Protein AF-A0AAW7QS93-F1 (afdb_monomer)

pLDDT: mean 91.36, std 11.67, range [54.78, 98.5]

Mean predicted aligned error: 5.0 Å

Solvent-accessible surface area (backbone atoms only — not comparable to full-atom values): 5218 Å² total; per-residue (Å²): 140,60,69,34,77,48,62,34,41,36,40,65,48,60,36,35,35,44,88,85,47,72,49,65,53,57,94,90,51,49,41,70,54,38,47,48,55,56,50,49,53,42,42,76,74,53,41,40,84,76,47,76,45,80,76,51,94,58,29,31,41,40,34,29,35,32,77,44,58,88,95,61,76,71,84,58,64,79,79,52,73,77,61,94,81,63,133

Sequence (87 aa):
MRWEYKVVFVEAWQRVSVEGKESYPEAGERNTGFARRFLNGLGAEGWEVCGVQPVMPGRSYIMLKRPLAEGAEPDLSVARRPNPNAP

Structure (mmCIF, N/CA/C/O backbone):
data_AF-A0AAW7QS93-F1
#
_entry.id   AF-A0AAW7QS93-F1
#
loop_
_atom_site.group_PDB
_atom_site.id
_atom_site.type_symbol
_atom_site.label_atom_id
_atom_site.label_alt_id
_atom_site.label_comp_id
_atom_site.label_asym_id
_atom_site.label_entity_id
_atom_site.label_seq_id
_atom_site.pdbx_PDB_ins_code
_atom_site.Cartn_x
_atom_site.Cartn_y
_atom_site.Cartn_z
_atom_site.occupancy
_atom_site.B_iso_or_equiv
_atom_site.auth_seq_id
_atom_site.auth_comp_id
_atom_site.auth_asym_id
_atom_site.auth_atom_id
_atom_site.pdbx_PDB_model_num
ATOM 1 N N . MET A 1 1 ? -15.599 0.011 17.991 1.00 79.56 1 MET A N 1
ATOM 2 C CA . MET A 1 1 ? -14.403 -0.509 17.291 1.00 79.56 1 MET A CA 1
ATOM 3 C C . MET A 1 1 ? -13.628 0.684 16.750 1.00 79.56 1 MET A C 1
ATOM 5 O O . MET A 1 1 ? -14.249 1.525 16.108 1.00 79.56 1 MET A O 1
ATOM 9 N N . ARG A 1 2 ? -12.339 0.819 17.087 1.00 93.12 2 A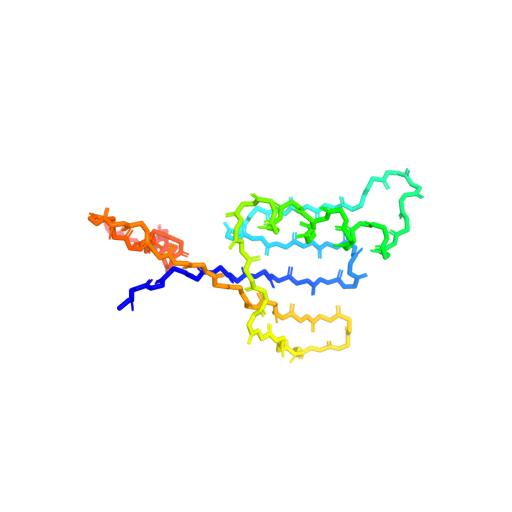RG A N 1
ATOM 10 C CA . ARG A 1 2 ? -11.470 1.909 16.603 1.00 93.12 2 ARG A CA 1
ATOM 11 C C . ARG A 1 2 ? -10.595 1.390 15.459 1.00 93.12 2 ARG A C 1
ATOM 13 O O . ARG A 1 2 ? -10.344 0.190 15.383 1.00 93.12 2 ARG A O 1
ATOM 20 N N . TRP A 1 3 ? -10.158 2.285 14.583 1.00 94.25 3 TRP A N 1
ATOM 21 C CA . TRP A 1 3 ? -9.355 1.959 13.405 1.00 94.25 3 TRP A CA 1
ATOM 22 C C . TRP A 1 3 ? -8.097 2.809 13.392 1.00 94.25 3 TRP A C 1
ATOM 24 O O . TRP A 1 3 ? -8.135 3.972 13.795 1.00 94.25 3 TRP A O 1
ATOM 34 N N . GLU A 1 4 ? -7.022 2.239 12.871 1.00 94.69 4 GLU A N 1
ATOM 35 C CA . GLU A 1 4 ? -5.885 3.008 12.383 1.00 94.69 4 GLU A CA 1
ATOM 36 C C . GLU A 1 4 ? -5.821 2.930 10.861 1.00 94.69 4 GLU A C 1
ATOM 38 O O . GLU A 1 4 ? -6.277 1.957 10.250 1.00 94.69 4 GLU A O 1
ATOM 43 N N . TYR A 1 5 ? -5.292 3.993 10.260 1.00 94.62 5 TYR A N 1
ATOM 44 C CA . TYR A 1 5 ? -5.256 4.184 8.817 1.00 94.62 5 TYR A CA 1
ATOM 45 C C . TYR A 1 5 ? -3.828 4.364 8.334 1.00 94.62 5 TYR A C 1
ATOM 47 O O . TYR A 1 5 ? -2.993 4.954 9.015 1.00 94.62 5 TYR A O 1
ATOM 55 N N . LYS A 1 6 ? -3.590 3.904 7.111 1.00 94.50 6 LYS A N 1
ATOM 56 C CA . LYS A 1 6 ? -2.345 4.092 6.377 1.00 94.50 6 LYS A 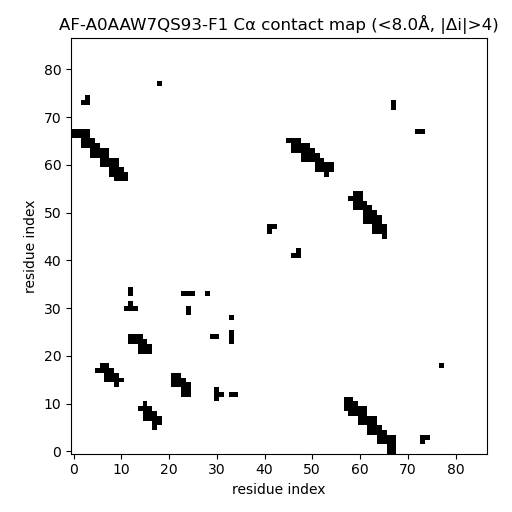CA 1
ATOM 57 C C . LYS A 1 6 ? -2.661 4.608 4.984 1.00 94.50 6 LYS A C 1
ATOM 59 O O . LYS A 1 6 ? -3.600 4.140 4.339 1.00 94.50 6 LYS A O 1
ATOM 64 N N . VAL A 1 7 ? -1.872 5.569 4.514 1.00 95.12 7 VAL A N 1
ATOM 65 C CA . VAL A 1 7 ? -1.996 6.121 3.162 1.00 95.12 7 VAL A CA 1
ATOM 66 C C . VAL A 1 7 ? -0.710 5.845 2.402 1.00 95.12 7 VAL A C 1
ATOM 68 O O . VAL A 1 7 ? 0.376 6.234 2.827 1.00 95.12 7 VAL A O 1
ATOM 71 N N . VAL A 1 8 ? -0.848 5.172 1.265 1.00 97.25 8 VAL A N 1
ATOM 72 C CA . VAL A 1 8 ? 0.248 4.841 0.358 1.00 97.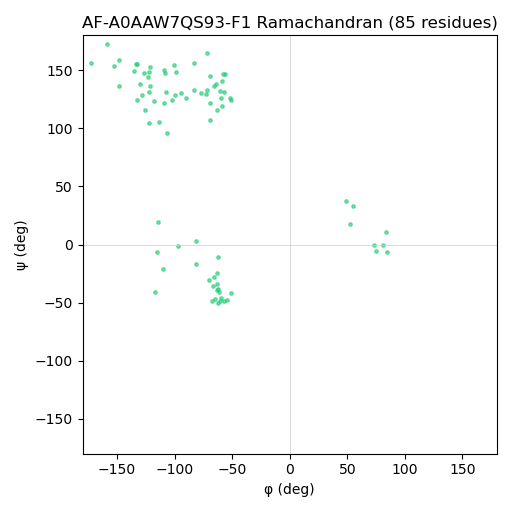25 8 VAL A CA 1
ATOM 73 C C . VAL A 1 8 ? 0.094 5.690 -0.889 1.00 97.25 8 VAL A C 1
ATOM 75 O O . VAL A 1 8 ? -0.916 5.601 -1.583 1.00 97.25 8 VAL A O 1
ATOM 78 N N . PHE A 1 9 ? 1.098 6.491 -1.211 1.00 97.56 9 PHE A N 1
ATOM 79 C CA . PHE A 1 9 ? 1.197 7.091 -2.533 1.00 97.56 9 PHE A CA 1
ATOM 80 C C . PHE A 1 9 ? 1.840 6.089 -3.498 1.00 97.56 9 PHE A C 1
ATOM 82 O O . PHE A 1 9 ? 2.873 5.502 -3.183 1.00 97.56 9 PHE A O 1
ATOM 89 N N . VAL A 1 10 ? 1.252 5.913 -4.678 1.00 98.19 10 VAL A N 1
ATOM 90 C CA . VAL A 1 10 ? 1.739 5.018 -5.732 1.00 98.19 10 VAL A CA 1
ATOM 91 C C . VAL A 1 10 ? 1.971 5.823 -7.001 1.00 98.19 10 VAL A C 1
ATOM 93 O O . VAL A 1 10 ? 1.081 6.545 -7.443 1.00 98.19 10 VAL A O 1
ATOM 96 N N . GLU A 1 11 ? 3.137 5.648 -7.618 1.00 97.75 11 GLU A N 1
ATOM 97 C CA . GLU A 1 11 ? 3.466 6.150 -8.949 1.00 97.75 11 GLU A CA 1
ATOM 98 C C . GLU A 1 11 ? 3.865 4.982 -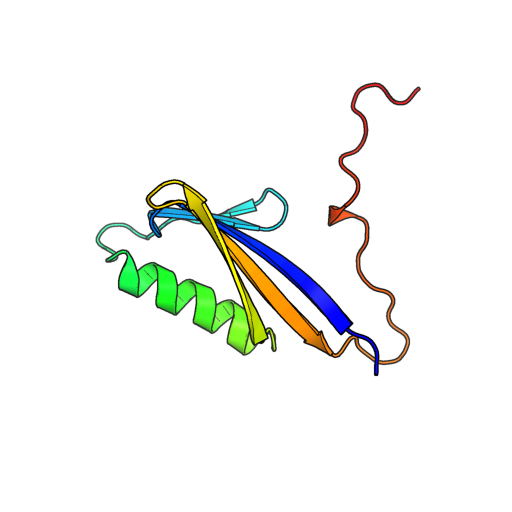9.855 1.00 97.75 11 GLU A C 1
ATOM 100 O O . GLU A 1 11 ? 4.946 4.408 -9.729 1.00 97.75 11 GLU A O 1
ATOM 105 N N . ALA A 1 12 ? 2.942 4.611 -10.742 1.00 96.31 12 ALA A N 1
ATOM 106 C CA . ALA A 1 12 ? 3.033 3.604 -11.797 1.00 96.31 12 ALA A CA 1
ATOM 107 C C . ALA A 1 12 ? 3.514 2.219 -11.333 1.00 96.31 12 ALA A C 1
ATOM 109 O O . ALA A 1 12 ? 3.952 1.409 -12.154 1.00 96.31 12 ALA A O 1
ATOM 110 N N . TRP A 1 13 ? 3.462 1.949 -10.023 1.00 96.88 13 TRP A N 1
ATOM 111 C CA . TRP A 1 13 ? 4.159 0.822 -9.399 1.00 96.88 13 TRP A CA 1
ATOM 112 C C . TRP A 1 13 ? 5.640 0.753 -9.823 1.00 96.88 13 TRP A C 1
ATOM 114 O O . TRP A 1 13 ? 6.197 -0.311 -10.078 1.00 96.88 13 TRP A O 1
ATOM 124 N N . GLN A 1 14 ? 6.259 1.924 -9.952 1.00 97.25 14 GLN A N 1
ATOM 125 C CA . GLN A 1 14 ? 7.703 2.147 -10.071 1.00 97.25 14 GLN A CA 1
ATOM 126 C C . GLN A 1 14 ? 8.257 2.810 -8.817 1.00 97.25 14 GLN A C 1
ATOM 128 O O . GLN A 1 14 ? 9.441 2.699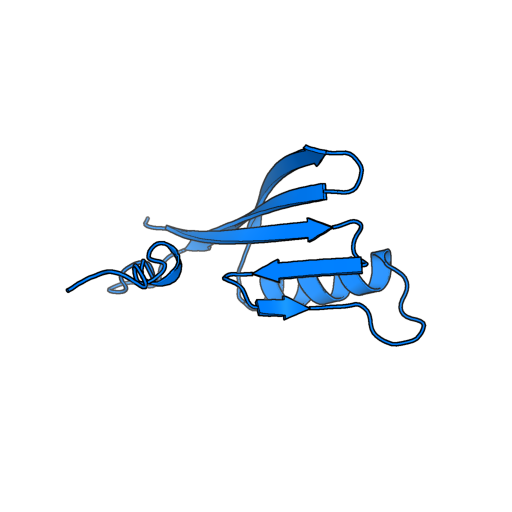 -8.527 1.00 97.25 14 GLN A O 1
ATOM 133 N N . ARG A 1 15 ? 7.380 3.464 -8.057 1.00 97.75 15 ARG A N 1
ATOM 134 C CA . ARG A 1 15 ? 7.668 4.029 -6.752 1.00 97.75 15 ARG A CA 1
ATOM 135 C C . ARG A 1 15 ? 6.412 3.958 -5.905 1.00 97.75 15 ARG A C 1
ATOM 137 O O . ARG A 1 15 ? 5.314 4.267 -6.376 1.00 97.75 15 ARG A O 1
ATOM 144 N N . VAL A 1 16 ? 6.573 3.565 -4.654 1.00 98.06 16 VAL A N 1
ATOM 145 C CA . VAL A 1 16 ? 5.553 3.737 -3.619 1.00 98.06 16 VAL A CA 1
ATOM 146 C C . VAL A 1 16 ? 6.161 4.522 -2.473 1.00 98.06 16 VAL A C 1
ATOM 148 O O . VAL A 1 16 ? 7.345 4.374 -2.186 1.00 98.06 16 VAL A O 1
ATOM 151 N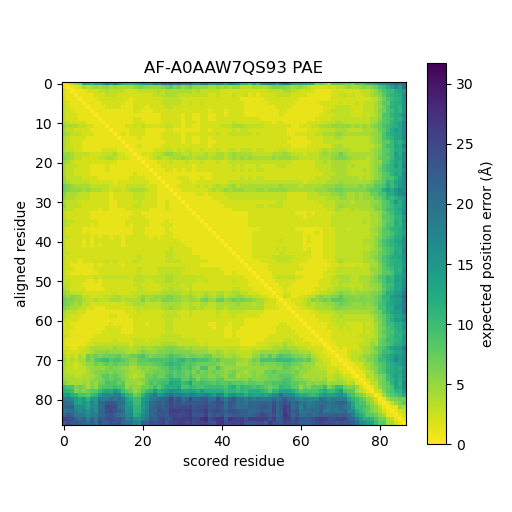 N . SER A 1 17 ? 5.368 5.374 -1.836 1.00 96.56 17 SER A N 1
ATOM 152 C CA . SER A 1 17 ? 5.784 6.135 -0.664 1.00 96.56 17 SER A CA 1
ATOM 153 C C . SER A 1 17 ? 4.770 5.954 0.454 1.00 96.56 17 SER A C 1
ATOM 155 O O . SER A 1 17 ? 3.567 6.136 0.249 1.00 96.56 17 SER A O 1
ATOM 157 N N . VAL A 1 18 ? 5.269 5.597 1.633 1.00 94.81 18 VAL A N 1
ATOM 158 C CA . VAL A 1 18 ? 4.502 5.461 2.871 1.00 94.81 18 VAL A CA 1
ATOM 159 C C . VAL A 1 18 ? 5.186 6.318 3.914 1.00 94.81 18 VAL A C 1
ATOM 161 O O . VAL A 1 18 ? 6.341 6.066 4.247 1.00 94.81 18 VAL A O 1
ATOM 164 N N . GLU A 1 19 ? 4.499 7.351 4.405 1.00 88.25 19 GLU A N 1
ATOM 165 C CA . GLU A 1 19 ? 4.998 8.182 5.515 1.00 88.25 19 GLU A CA 1
ATOM 166 C C . GLU A 1 19 ? 6.406 8.766 5.240 1.00 88.25 19 GLU A C 1
ATOM 168 O O . GLU A 1 19 ? 7.237 8.911 6.131 1.00 88.25 19 GLU A O 1
ATOM 173 N N . GLY A 1 20 ? 6.699 9.074 3.970 1.00 84.69 20 GLY A N 1
ATOM 174 C CA . GLY A 1 20 ? 7.994 9.605 3.527 1.00 84.69 20 GLY A CA 1
ATOM 175 C C . GLY A 1 20 ? 9.072 8.554 3.239 1.00 84.69 20 GLY A C 1
ATOM 176 O O . GLY A 1 20 ? 10.120 8.909 2.707 1.00 84.69 20 GLY A O 1
ATOM 177 N N . LYS A 1 21 ? 8.825 7.270 3.517 1.00 92.00 21 LYS A N 1
ATOM 178 C CA . LYS A 1 21 ? 9.711 6.167 3.123 1.00 92.00 21 LYS A CA 1
ATOM 179 C C . LYS A 1 21 ? 9.307 5.648 1.756 1.00 92.00 21 LYS A C 1
ATOM 181 O O . LYS A 1 21 ? 8.149 5.296 1.536 1.00 92.00 21 LYS A O 1
ATOM 186 N N . GLU A 1 22 ? 10.262 5.602 0.840 1.00 97.00 22 GLU A N 1
ATOM 187 C CA . GLU A 1 22 ? 10.024 5.134 -0.519 1.00 97.00 22 GLU A CA 1
ATOM 188 C C . GLU A 1 22 ? 10.448 3.678 -0.698 1.00 97.00 22 GLU A C 1
ATOM 190 O O . GLU A 1 22 ? 11.377 3.187 -0.057 1.00 97.00 22 GLU A O 1
ATOM 195 N N . SER A 1 23 ? 9.750 2.972 -1.576 1.00 97.75 23 SER A N 1
ATOM 196 C CA . SER A 1 23 ? 10.108 1.627 -2.013 1.00 97.75 23 SER A CA 1
ATOM 197 C C . SER A 1 23 ? 9.968 1.520 -3.525 1.00 97.75 23 SER A C 1
ATOM 199 O O . SER A 1 23 ? 9.133 2.190 -4.140 1.00 97.75 23 SER A O 1
ATOM 201 N N . TYR A 1 24 ? 10.800 0.663 -4.106 1.00 98.31 24 TYR A N 1
ATOM 202 C CA . TYR A 1 24 ? 10.997 0.535 -5.543 1.00 98.31 24 TYR A CA 1
ATOM 203 C C . TYR A 1 24 ? 10.968 -0.947 -5.949 1.00 98.31 24 TYR A C 1
ATOM 205 O O . TYR A 1 24 ? 11.267 -1.808 -5.109 1.00 98.31 24 TYR A O 1
ATOM 213 N N . PRO A 1 25 ? 10.626 -1.258 -7.211 1.00 98.12 25 PRO A N 1
ATOM 214 C CA . PRO A 1 25 ? 10.825 -2.587 -7.766 1.00 98.12 25 PRO A CA 1
ATOM 215 C C . PRO A 1 25 ? 12.296 -3.006 -7.697 1.00 98.12 25 PRO A C 1
ATOM 217 O O . PRO A 1 25 ? 13.199 -2.182 -7.855 1.00 98.12 25 PRO A O 1
ATOM 220 N N . GLU A 1 26 ? 12.537 -4.296 -7.503 1.00 97.00 26 GLU A N 1
ATOM 221 C CA . GLU A 1 26 ? 13.874 -4.878 -7.641 1.00 97.00 26 GLU A CA 1
ATOM 222 C C . GLU A 1 26 ? 14.308 -4.937 -9.118 1.00 97.00 26 GLU A C 1
ATOM 224 O O . GLU A 1 26 ? 13.497 -4.815 -10.041 1.00 97.00 26 GLU A O 1
ATOM 229 N N . ALA A 1 27 ? 15.606 -5.141 -9.366 1.00 96.19 27 ALA A N 1
ATOM 230 C CA . ALA A 1 27 ? 16.130 -5.248 -10.725 1.00 96.19 27 ALA A CA 1
ATOM 231 C C . ALA A 1 27 ? 15.453 -6.404 -11.488 1.00 96.19 27 ALA A C 1
ATOM 233 O O . ALA A 1 27 ? 15.542 -7.564 -11.093 1.00 96.19 27 ALA A O 1
ATOM 234 N N . GLY A 1 28 ? 14.778 -6.081 -12.596 1.00 96.25 28 GLY A N 1
ATOM 235 C CA . GLY A 1 28 ? 14.033 -7.050 -13.410 1.00 96.25 28 GLY A CA 1
ATOM 236 C C . GLY A 1 28 ? 12.636 -7.404 -12.882 1.00 96.25 28 GLY A C 1
ATOM 237 O O . GLY A 1 28 ? 11.924 -8.183 -13.521 1.00 96.25 28 GLY A O 1
ATOM 238 N N . GLU A 1 29 ? 12.202 -6.830 -11.758 1.00 98.00 29 GLU A N 1
ATOM 239 C CA . GLU A 1 29 ? 10.860 -7.047 -11.227 1.00 98.00 29 GLU A CA 1
ATOM 240 C C . GLU A 1 29 ? 9.811 -6.314 -12.076 1.00 98.00 29 GLU A C 1
ATOM 242 O O . GLU A 1 29 ? 9.908 -5.119 -12.356 1.00 98.00 29 GLU A O 1
ATOM 247 N N . ARG A 1 30 ? 8.760 -7.031 -12.485 1.00 97.94 30 ARG A N 1
ATOM 248 C CA . ARG A 1 30 ? 7.617 -6.416 -13.174 1.00 97.94 30 ARG A CA 1
ATOM 249 C C . ARG A 1 30 ? 6.832 -5.538 -12.203 1.00 97.94 30 ARG A C 1
ATOM 251 O O . ARG A 1 30 ? 6.596 -5.947 -11.070 1.00 97.94 30 ARG A O 1
ATOM 258 N N . ASN A 1 31 ? 6.279 -4.429 -12.687 1.00 97.44 31 ASN A N 1
ATOM 259 C CA . ASN A 1 31 ? 5.448 -3.505 -11.900 1.00 97.44 31 ASN A CA 1
ATOM 260 C C . ASN A 1 31 ? 4.318 -4.219 -11.143 1.00 97.44 31 ASN A C 1
ATOM 262 O O . ASN A 1 31 ? 4.060 -3.934 -9.979 1.00 97.44 31 ASN A O 1
ATOM 266 N N . THR A 1 32 ? 3.659 -5.188 -11.784 1.00 97.62 32 THR A N 1
ATOM 267 C CA . THR A 1 32 ? 2.597 -5.988 -11.155 1.00 97.62 32 THR A CA 1
ATOM 268 C C . THR A 1 32 ? 3.127 -6.948 -10.087 1.00 97.62 32 THR A C 1
ATOM 270 O O . THR A 1 32 ? 2.421 -7.242 -9.126 1.00 97.62 32 THR A O 1
ATOM 273 N N . GLY A 1 33 ? 4.361 -7.438 -10.244 1.00 98.44 33 GLY A N 1
ATOM 274 C CA . GLY A 1 33 ? 5.058 -8.245 -9.241 1.00 98.44 33 GLY A CA 1
ATOM 275 C C . GLY A 1 33 ? 5.389 -7.415 -8.006 1.00 98.44 33 GLY A C 1
ATOM 276 O O . GLY A 1 33 ? 4.994 -7.793 -6.905 1.00 98.44 33 GLY A O 1
ATOM 277 N N . PHE A 1 34 ? 5.972 -6.233 -8.218 1.00 98.50 34 PHE A N 1
ATOM 278 C CA . PHE A 1 34 ? 6.245 -5.271 -7.155 1.00 98.50 34 PHE A CA 1
ATOM 279 C C . PHE A 1 34 ? 4.973 -4.874 -6.403 1.00 98.50 34 PHE A C 1
ATOM 281 O O . PHE A 1 34 ? 4.925 -4.966 -5.177 1.00 98.50 34 PHE A O 1
ATOM 288 N N . ALA A 1 35 ? 3.910 -4.518 -7.132 1.00 97.81 35 ALA A N 1
ATOM 289 C CA . ALA A 1 35 ? 2.614 -4.183 -6.549 1.00 97.81 35 ALA A CA 1
ATOM 290 C C . ALA A 1 35 ? 2.089 -5.303 -5.641 1.00 97.81 35 ALA A C 1
ATOM 292 O O . ALA A 1 35 ? 1.693 -5.056 -4.502 1.00 97.81 35 ALA A O 1
ATOM 293 N N . ARG A 1 36 ? 2.130 -6.553 -6.123 1.00 98.00 36 ARG A N 1
ATOM 294 C CA . ARG A 1 36 ? 1.684 -7.719 -5.356 1.00 98.00 36 ARG A CA 1
ATOM 295 C C . ARG A 1 36 ? 2.551 -7.957 -4.122 1.00 98.00 36 ARG A C 1
ATOM 297 O O . ARG A 1 36 ? 2.001 -8.184 -3.051 1.00 98.00 36 ARG A O 1
ATOM 304 N N . ARG A 1 37 ? 3.880 -7.913 -4.253 1.00 97.81 37 ARG A N 1
ATOM 305 C CA . ARG A 1 37 ? 4.817 -8.102 -3.133 1.00 97.81 37 ARG A CA 1
ATOM 306 C C . ARG A 1 37 ? 4.590 -7.056 -2.047 1.00 97.81 37 ARG A C 1
ATOM 308 O O . ARG A 1 37 ? 4.466 -7.411 -0.878 1.00 97.81 37 ARG A O 1
ATOM 315 N N . PHE A 1 38 ? 4.460 -5.794 -2.447 1.00 97.81 38 PHE A N 1
ATOM 316 C CA . PHE A 1 38 ? 4.197 -4.684 -1.541 1.00 97.81 38 PHE A CA 1
ATOM 317 C C . PHE A 1 38 ? 2.851 -4.838 -0.811 1.00 97.81 38 PHE A C 1
ATOM 319 O O . PHE A 1 38 ? 2.802 -4.779 0.417 1.00 97.81 38 PHE A O 1
ATOM 326 N N . LEU A 1 39 ? 1.763 -5.105 -1.544 1.00 97.62 39 LEU A N 1
ATOM 327 C CA . LEU A 1 39 ? 0.429 -5.277 -0.953 1.00 97.62 39 LEU A CA 1
ATOM 328 C C . LEU A 1 39 ? 0.326 -6.530 -0.074 1.00 97.62 39 LEU A C 1
ATOM 330 O O . LEU A 1 39 ? -0.337 -6.485 0.957 1.00 97.62 39 LEU A O 1
ATOM 334 N N . ASN A 1 40 ? 1.002 -7.624 -0.431 1.00 98.00 40 ASN A N 1
ATOM 335 C CA . ASN A 1 40 ? 1.070 -8.818 0.412 1.00 98.00 40 ASN A CA 1
ATOM 336 C C . ASN A 1 40 ? 1.744 -8.526 1.760 1.00 98.00 40 ASN A C 1
ATOM 338 O O . ASN A 1 40 ? 1.294 -9.049 2.774 1.00 98.00 40 ASN A O 1
ATOM 342 N N . GLY A 1 41 ? 2.791 -7.692 1.780 1.00 97.69 41 GLY A N 1
ATOM 343 C CA . GLY A 1 41 ? 3.435 -7.257 3.023 1.00 97.69 41 GLY A CA 1
ATOM 344 C C . GLY A 1 41 ? 2.460 -6.514 3.936 1.00 97.69 41 GLY A C 1
ATOM 345 O O . GLY A 1 41 ? 2.295 -6.880 5.096 1.00 97.69 41 GLY A O 1
ATOM 346 N N . LEU A 1 42 ? 1.723 -5.547 3.380 1.00 96.88 42 LEU A N 1
ATOM 347 C CA . LEU A 1 42 ? 0.680 -4.829 4.120 1.00 96.88 42 LEU A CA 1
ATOM 348 C C . LEU A 1 42 ? -0.443 -5.766 4.597 1.00 96.88 42 LEU A C 1
ATOM 350 O O . LEU A 1 42 ? -0.888 -5.660 5.737 1.00 96.88 42 LEU A O 1
ATOM 354 N N . GLY A 1 43 ? -0.865 -6.717 3.763 1.00 97.44 43 GLY A N 1
ATOM 355 C CA . GLY A 1 43 ? -1.865 -7.717 4.137 1.00 97.44 43 GLY A CA 1
ATOM 356 C C . GLY A 1 43 ? -1.404 -8.628 5.281 1.00 97.44 43 GLY A C 1
ATOM 357 O O . GLY A 1 43 ? -2.188 -8.919 6.180 1.00 97.44 43 GLY A O 1
ATOM 358 N N . ALA A 1 44 ? -0.128 -9.028 5.300 1.00 97.94 44 ALA A N 1
ATOM 359 C CA . ALA A 1 44 ? 0.454 -9.813 6.392 1.00 97.94 44 ALA A CA 1
ATOM 360 C C . ALA A 1 44 ? 0.505 -9.033 7.722 1.00 97.94 44 ALA A C 1
ATOM 362 O O . ALA A 1 44 ? 0.402 -9.630 8.790 1.00 97.94 44 ALA A O 1
ATOM 363 N N . GLU A 1 45 ? 0.598 -7.702 7.663 1.00 95.56 45 GLU A N 1
ATOM 364 C CA . GLU A 1 45 ? 0.474 -6.791 8.813 1.00 95.56 45 GLU A CA 1
ATOM 365 C C . GLU A 1 45 ? -0.989 -6.491 9.214 1.00 95.56 45 GLU A C 1
ATOM 367 O O . GLU A 1 45 ? -1.236 -5.681 10.116 1.00 95.56 45 GLU A O 1
ATOM 372 N N . GLY A 1 46 ? -1.965 -7.114 8.546 1.00 96.88 46 GLY A N 1
ATOM 373 C CA . GLY A 1 46 ? -3.395 -6.963 8.819 1.00 96.88 46 GLY A CA 1
ATOM 374 C C . GLY A 1 46 ? -4.054 -5.745 8.170 1.00 96.88 46 GLY A C 1
ATOM 375 O O . GLY A 1 46 ? -5.194 -5.434 8.512 1.00 96.88 46 GLY A O 1
ATOM 376 N N . TRP A 1 47 ? -3.374 -5.045 7.256 1.00 97.56 47 TRP A N 1
ATOM 377 C CA . TRP A 1 47 ? -3.955 -3.908 6.543 1.00 97.56 47 TRP A CA 1
ATOM 378 C C . TRP A 1 47 ? -4.904 -4.354 5.431 1.00 97.56 47 TRP A C 1
ATOM 380 O O . TRP A 1 47 ? -4.554 -5.140 4.552 1.00 97.56 47 TRP A O 1
ATOM 390 N N . GLU A 1 48 ? -6.092 -3.765 5.424 1.00 97.81 48 GLU A N 1
ATOM 391 C CA . GLU A 1 48 ? -7.125 -3.957 4.414 1.00 97.81 48 GLU A CA 1
ATOM 392 C C . GLU A 1 48 ? -7.229 -2.706 3.536 1.00 97.81 48 GLU A C 1
ATOM 394 O O . GLU A 1 48 ? -7.332 -1.591 4.051 1.00 97.81 48 GLU A O 1
ATOM 399 N N . VAL A 1 49 ? -7.242 -2.868 2.210 1.00 97.62 49 VAL A N 1
ATOM 400 C CA . VAL A 1 49 ? -7.494 -1.752 1.286 1.00 97.62 49 VAL A CA 1
ATOM 401 C C . VAL A 1 49 ? -8.951 -1.313 1.408 1.00 97.62 49 VAL A C 1
ATOM 403 O O . VAL A 1 49 ? -9.861 -2.093 1.146 1.00 97.62 49 VAL A O 1
ATOM 406 N N . CYS A 1 50 ? -9.174 -0.045 1.750 1.00 97.69 50 CYS A N 1
ATOM 407 C CA . CYS A 1 50 ? -10.514 0.526 1.890 1.00 97.69 50 CYS A CA 1
ATOM 408 C C . CYS A 1 50 ? -10.822 1.634 0.876 1.00 97.69 50 CYS A C 1
ATOM 410 O O . CYS A 1 50 ? -11.958 2.098 0.810 1.00 97.69 50 CYS A O 1
ATOM 412 N N . GLY A 1 51 ? -9.841 2.065 0.081 1.00 97.94 51 GLY A N 1
ATOM 413 C CA . GLY A 1 51 ? -10.077 3.041 -0.975 1.00 97.94 51 GLY A CA 1
ATOM 414 C C . GLY A 1 51 ? -8.873 3.265 -1.878 1.00 97.94 51 GLY A C 1
ATOM 415 O O . GLY A 1 51 ? -7.725 3.071 -1.480 1.00 97.94 51 GLY A O 1
ATOM 416 N N . VAL A 1 52 ? -9.152 3.724 -3.095 1.00 97.50 52 VAL A N 1
ATOM 417 C CA . VAL A 1 52 ? -8.149 4.165 -4.067 1.00 97.50 52 VAL A CA 1
ATOM 418 C C . VAL A 1 52 ? -8.597 5.509 -4.630 1.00 97.50 52 VAL A C 1
ATOM 420 O O . VAL A 1 52 ? -9.706 5.625 -5.145 1.00 97.50 52 VAL A O 1
ATOM 423 N N . GLN A 1 53 ? -7.739 6.521 -4.533 1.00 97.94 53 GLN A N 1
ATOM 424 C CA . GLN A 1 53 ? -7.958 7.857 -5.078 1.00 97.94 53 GLN A CA 1
ATOM 425 C C . GLN A 1 53 ? -6.956 8.116 -6.211 1.00 97.94 53 GLN A C 1
ATOM 427 O O . GLN A 1 53 ? -5.776 8.358 -5.942 1.00 97.94 53 GLN A O 1
ATOM 432 N N . PRO A 1 54 ? -7.386 8.092 -7.479 1.00 96.88 54 PRO A N 1
ATOM 433 C CA . PRO A 1 54 ? -6.565 8.550 -8.595 1.00 96.88 54 PRO A CA 1
ATOM 434 C C . PRO A 1 54 ? -6.273 10.051 -8.469 1.00 96.88 54 PRO A C 1
ATOM 436 O O . PRO A 1 54 ? -7.163 10.825 -8.125 1.00 96.88 54 PRO A O 1
ATOM 439 N N . VAL A 1 55 ? -5.038 10.467 -8.759 1.00 95.44 55 VAL A N 1
ATOM 440 C CA . VAL A 1 55 ? -4.617 11.882 -8.669 1.00 95.44 55 VAL A CA 1
ATOM 441 C C . VAL A 1 55 ? -4.211 12.426 -10.036 1.00 95.44 55 VAL A C 1
ATOM 443 O O . VAL A 1 55 ? -4.544 13.552 -10.386 1.00 95.44 55 VAL A O 1
ATOM 446 N N . MET A 1 56 ? -3.496 11.622 -10.822 1.00 93.81 56 MET A N 1
ATOM 447 C CA . MET A 1 56 ? -3.140 11.898 -12.216 1.00 93.81 56 MET A CA 1
ATOM 448 C C . MET A 1 56 ? -2.793 10.576 -12.919 1.00 93.81 56 MET A C 1
ATOM 450 O O . MET A 1 56 ? -2.717 9.548 -12.240 1.00 93.81 56 MET A O 1
ATOM 454 N N . PRO A 1 57 ? -2.578 10.543 -14.247 1.00 94.81 57 PRO A N 1
ATOM 455 C CA . PRO A 1 57 ? -2.211 9.310 -14.936 1.00 94.81 57 PRO A CA 1
ATOM 456 C C . PRO A 1 57 ? -1.021 8.610 -14.270 1.00 94.81 57 PRO A C 1
ATOM 458 O O . PRO A 1 57 ? 0.025 9.210 -14.037 1.00 94.81 57 PRO A O 1
ATOM 461 N N . GLY A 1 58 ? -1.217 7.342 -13.909 1.00 93.31 58 GLY A N 1
ATOM 462 C CA . GLY A 1 58 ? -0.215 6.539 -13.215 1.00 93.31 58 GLY A CA 1
ATOM 463 C C . GLY A 1 58 ? 0.007 6.893 -11.741 1.00 93.31 58 GLY A C 1
ATOM 464 O O . GLY A 1 58 ? 0.817 6.223 -11.118 1.00 93.31 58 GLY A O 1
ATOM 465 N N . ARG A 1 59 ? -0.679 7.877 -11.143 1.00 98.00 59 ARG A N 1
ATOM 466 C CA . ARG A 1 59 ? -0.522 8.216 -9.718 1.00 98.00 59 ARG A CA 1
ATOM 467 C C . ARG A 1 59 ? -1.824 8.109 -8.941 1.00 98.00 59 ARG A C 1
ATOM 469 O O . ARG A 1 59 ? -2.865 8.611 -9.368 1.00 98.00 59 ARG A O 1
ATOM 476 N N . SER A 1 60 ? -1.746 7.516 -7.758 1.00 97.88 60 SER A N 1
ATOM 477 C CA . SER A 1 60 ? -2.902 7.317 -6.883 1.00 97.88 60 SER A CA 1
ATOM 478 C C . SER A 1 60 ? -2.504 7.255 -5.415 1.00 97.88 60 SER A C 1
ATOM 480 O O . SER A 1 60 ? -1.401 6.813 -5.097 1.00 97.88 60 SER A O 1
ATOM 482 N N . TYR A 1 61 ? -3.429 7.612 -4.530 1.00 97.88 61 TYR A N 1
ATOM 483 C CA . TYR A 1 61 ? -3.364 7.244 -3.120 1.00 97.88 61 TYR A CA 1
ATOM 484 C C . TYR A 1 61 ? -4.166 5.965 -2.881 1.00 97.88 61 TYR A C 1
ATOM 486 O O . TYR A 1 61 ? -5.321 5.872 -3.292 1.00 97.88 61 TYR A O 1
ATOM 494 N N . ILE A 1 62 ? -3.570 4.989 -2.205 1.00 97.94 62 ILE A N 1
ATOM 495 C CA . ILE A 1 62 ? -4.263 3.819 -1.664 1.00 97.94 62 ILE A CA 1
ATOM 496 C C . ILE A 1 62 ? -4.437 4.050 -0.167 1.00 97.94 62 ILE A C 1
ATOM 498 O O . ILE A 1 62 ? -3.467 4.303 0.547 1.00 97.94 62 ILE A O 1
ATOM 502 N N . MET A 1 63 ? -5.677 3.975 0.300 1.00 97.81 63 MET A N 1
ATOM 503 C CA . MET A 1 63 ? -6.030 4.066 1.712 1.00 97.81 63 MET A CA 1
ATOM 504 C C . MET A 1 63 ? -6.251 2.657 2.246 1.00 97.81 63 MET A C 1
ATOM 506 O O . MET A 1 63 ? -7.016 1.879 1.666 1.00 97.81 63 MET A O 1
ATOM 510 N N . LEU A 1 64 ? -5.580 2.344 3.348 1.00 97.50 64 LEU A N 1
ATOM 511 C CA . LEU A 1 64 ? -5.731 1.090 4.064 1.00 97.50 64 LEU A CA 1
ATOM 512 C C . LEU A 1 64 ? -6.162 1.351 5.502 1.00 97.50 64 LEU A C 1
ATOM 514 O O . LEU A 1 64 ? -5.842 2.392 6.079 1.00 97.50 64 LEU A O 1
ATOM 518 N N . LYS A 1 65 ? -6.854 0.379 6.085 1.00 96.94 65 LYS A N 1
ATOM 519 C CA . LYS A 1 65 ? -7.270 0.386 7.486 1.00 96.94 65 LYS A CA 1
ATOM 520 C C . LYS A 1 65 ? -6.946 -0.949 8.139 1.00 96.94 65 LYS A C 1
ATOM 522 O O . LYS A 1 65 ? -6.905 -1.975 7.465 1.00 96.94 65 LYS A O 1
ATOM 527 N N . ARG A 1 66 ? -6.793 -0.946 9.457 1.00 96.38 66 ARG A N 1
ATOM 528 C CA . ARG A 1 66 ? -6.875 -2.161 10.276 1.00 96.38 66 ARG A CA 1
ATOM 529 C C . ARG A 1 66 ? -7.439 -1.834 11.659 1.00 96.38 66 ARG A C 1
ATOM 531 O O . ARG A 1 66 ? -7.426 -0.658 12.045 1.00 96.38 66 ARG A O 1
ATOM 538 N N . PRO A 1 67 ? -7.992 -2.818 12.388 1.00 96.06 67 PRO A N 1
ATOM 539 C CA . PRO A 1 67 ? -8.478 -2.577 13.739 1.00 96.06 67 PRO A CA 1
ATOM 540 C C . PRO A 1 67 ? -7.350 -2.025 14.610 1.00 96.06 67 PRO A C 1
ATOM 542 O O . PRO A 1 67 ? -6.251 -2.574 14.621 1.00 96.06 67 PRO A O 1
ATOM 545 N N . LEU A 1 68 ? -7.626 -0.946 15.339 1.00 95.06 68 LEU A N 1
ATOM 546 C CA . LEU A 1 68 ? -6.685 -0.432 16.326 1.00 95.06 68 LEU A CA 1
ATOM 547 C C . LEU A 1 68 ? -6.654 -1.395 17.517 1.00 95.06 68 LEU A C 1
ATOM 549 O O . LEU A 1 68 ? -7.716 -1.781 18.017 1.00 95.06 68 LE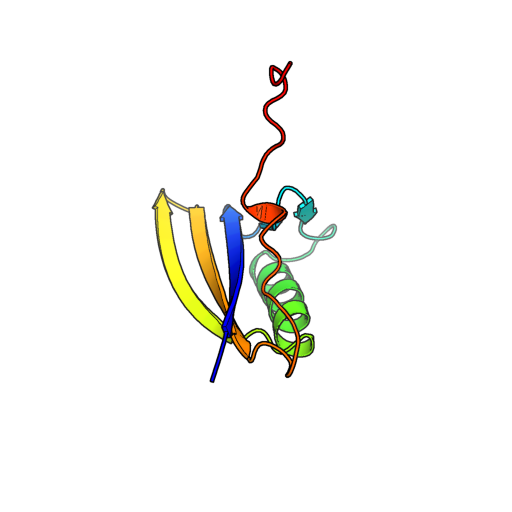U A O 1
ATOM 553 N N . ALA A 1 69 ? -5.453 -1.758 17.971 1.00 90.75 69 ALA A N 1
ATOM 554 C CA . ALA A 1 69 ? -5.282 -2.625 19.132 1.00 90.75 69 ALA A CA 1
ATOM 555 C C . ALA A 1 69 ? -5.980 -2.045 20.376 1.00 90.75 69 ALA A C 1
ATOM 557 O O . ALA A 1 69 ? -6.072 -0.827 20.564 1.00 90.75 69 ALA A O 1
ATOM 558 N N . GLU A 1 70 ? -6.494 -2.926 21.232 1.00 91.81 70 GLU A N 1
ATOM 559 C CA . GLU A 1 70 ? -7.145 -2.511 22.471 1.00 91.81 70 GLU A CA 1
ATOM 560 C C . GLU A 1 70 ? -6.159 -1.739 23.361 1.00 91.81 70 GLU A C 1
ATOM 562 O O . GLU A 1 70 ? -5.010 -2.139 23.528 1.00 91.81 70 GLU A O 1
ATOM 567 N N . GLY A 1 71 ? -6.587 -0.584 23.878 1.00 90.38 71 GLY A N 1
ATOM 568 C CA . GLY A 1 71 ? -5.736 0.303 24.678 1.00 90.38 71 GLY A CA 1
ATOM 569 C C . GLY A 1 71 ? -4.687 1.114 23.902 1.00 90.38 71 GLY A C 1
ATOM 570 O O . GLY A 1 71 ? -4.049 1.971 24.505 1.00 90.38 71 GLY A O 1
ATOM 571 N N . ALA A 1 72 ? -4.521 0.909 22.590 1.00 91.75 72 ALA A N 1
ATOM 572 C CA . ALA A 1 72 ? -3.614 1.714 21.768 1.00 91.75 72 ALA A CA 1
ATOM 573 C C . ALA A 1 72 ? -4.267 3.026 21.305 1.00 91.75 72 ALA A C 1
ATOM 575 O O . ALA A 1 72 ? -5.489 3.108 21.178 1.00 91.75 72 ALA A O 1
ATOM 576 N N . GLU A 1 73 ? -3.449 4.029 20.991 1.00 89.12 73 GLU A N 1
ATOM 577 C CA . GLU A 1 73 ? -3.871 5.241 20.283 1.00 89.12 73 GLU A CA 1
ATOM 578 C C . GLU A 1 73 ? -3.310 5.231 18.854 1.00 89.12 73 GLU A C 1
ATOM 580 O O . GLU A 1 73 ? -2.222 4.688 18.644 1.00 89.12 73 GLU A O 1
ATOM 585 N N . PRO A 1 74 ? -4.022 5.801 17.862 1.00 85.12 74 PRO A N 1
ATOM 586 C CA . PRO A 1 74 ? -3.497 5.906 16.506 1.00 85.12 74 PRO A CA 1
ATOM 587 C C . PRO A 1 74 ? -2.193 6.706 16.485 1.00 85.12 74 PRO A C 1
ATOM 589 O O . PRO A 1 74 ? -2.083 7.741 17.148 1.00 85.12 74 PRO A O 1
ATOM 592 N N . ASP A 1 75 ? -1.226 6.277 15.675 1.00 84.94 75 ASP A N 1
ATOM 593 C CA . ASP A 1 75 ? -0.017 7.066 15.456 1.00 84.94 75 ASP A CA 1
ATOM 594 C C . ASP A 1 75 ? -0.349 8.335 14.655 1.00 84.94 75 ASP A C 1
ATOM 596 O O . ASP A 1 75 ? -0.633 8.297 13.458 1.00 84.94 75 ASP 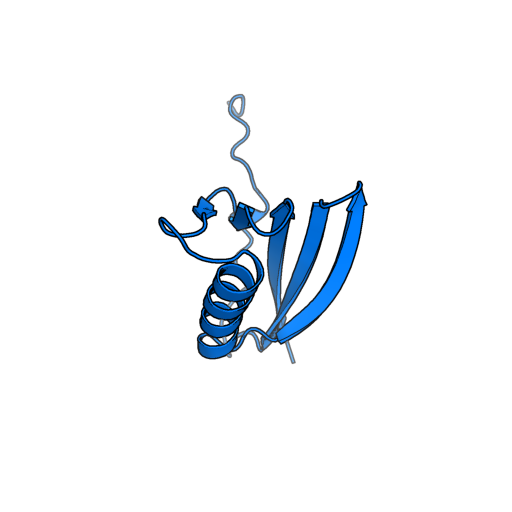A O 1
ATOM 600 N N . LEU A 1 76 ? -0.321 9.482 15.334 1.00 83.75 76 LEU A N 1
ATOM 601 C CA . LEU A 1 76 ? -0.536 10.797 14.729 1.00 83.75 76 LEU A CA 1
ATOM 602 C C . LEU A 1 76 ? 0.776 11.517 14.388 1.00 83.75 76 LEU A C 1
ATOM 604 O O . LEU A 1 76 ? 0.737 12.631 13.858 1.00 83.75 76 LEU A O 1
ATOM 608 N N . SER A 1 77 ? 1.938 10.919 14.676 1.00 79.69 77 SER A N 1
ATOM 609 C CA . SER A 1 77 ? 3.240 11.518 14.360 1.00 79.69 77 SER A CA 1
ATOM 610 C C . SER A 1 77 ? 3.426 11.683 12.849 1.00 79.69 77 SER A C 1
ATOM 612 O O . SER A 1 77 ? 3.936 12.706 12.399 1.00 79.69 77 SER A O 1
ATOM 614 N N . VAL A 1 78 ? 2.876 10.758 12.057 1.00 73.44 78 VAL A N 1
ATOM 615 C CA . VAL A 1 78 ? 2.891 10.789 10.586 1.00 73.44 78 VAL A CA 1
ATOM 616 C C . VAL A 1 78 ? 2.136 11.983 9.987 1.00 73.44 78 VAL A C 1
ATOM 618 O O . VAL A 1 78 ? 2.437 12.411 8.873 1.00 73.44 78 VAL A O 1
ATOM 621 N N . ALA A 1 79 ? 1.176 12.556 10.722 1.00 66.69 79 ALA A N 1
ATOM 622 C CA . ALA A 1 79 ? 0.421 13.737 10.298 1.00 66.69 79 ALA A CA 1
ATOM 623 C C . ALA A 1 79 ? 1.180 15.048 10.560 1.00 66.69 79 ALA A C 1
ATOM 625 O O . ALA A 1 79 ? 0.840 16.096 10.008 1.00 66.69 79 ALA A O 1
ATOM 626 N N . ARG A 1 80 ? 2.213 15.007 11.407 1.00 66.19 80 ARG A N 1
ATOM 627 C CA . ARG A 1 80 ? 3.011 16.168 11.783 1.00 66.19 80 ARG A CA 1
ATOM 628 C C . ARG A 1 80 ? 4.359 16.069 11.087 1.00 66.19 80 ARG A C 1
ATOM 630 O O . ARG A 1 80 ? 5.294 15.478 11.612 1.00 66.19 80 ARG A O 1
ATOM 637 N N . ARG A 1 81 ? 4.511 16.730 9.935 1.00 60.00 81 ARG A N 1
ATOM 638 C CA . ARG A 1 81 ? 5.859 17.204 9.594 1.00 60.00 81 ARG A CA 1
ATOM 639 C C . ARG A 1 81 ? 6.275 18.154 10.722 1.00 60.00 81 ARG A C 1
ATOM 641 O O . ARG A 1 81 ? 5.505 19.079 10.995 1.00 60.00 81 ARG A O 1
ATOM 648 N N . PRO A 1 82 ? 7.431 17.967 11.382 1.00 54.78 82 PRO A N 1
ATOM 649 C CA . PRO A 1 82 ? 7.990 19.033 12.197 1.00 54.78 82 PRO A CA 1
ATOM 650 C C . PRO A 1 82 ? 8.051 20.273 11.311 1.00 54.78 82 PRO A C 1
ATOM 652 O O . PRO A 1 82 ? 8.563 20.197 10.193 1.00 54.78 82 PRO A O 1
ATOM 655 N N . ASN A 1 83 ? 7.463 21.385 11.752 1.00 56.22 83 ASN A N 1
ATOM 656 C CA . ASN A 1 83 ? 7.680 22.645 11.064 1.00 56.22 83 ASN A CA 1
ATOM 657 C C . ASN A 1 83 ? 9.184 22.938 11.197 1.00 56.22 83 ASN A C 1
ATOM 659 O O . ASN A 1 83 ? 9.636 23.119 12.327 1.00 56.22 83 ASN A O 1
ATOM 663 N N . PRO A 1 84 ? 9.962 22.974 10.099 1.00 58.69 84 PRO A N 1
ATOM 664 C CA . PRO A 1 84 ? 11.394 23.261 10.179 1.00 58.69 84 PRO A CA 1
ATOM 665 C C . PRO A 1 84 ? 11.682 24.666 10.733 1.00 58.69 84 PRO A C 1
ATOM 667 O O . PRO A 1 84 ? 12.821 24.958 11.071 1.00 58.69 84 PRO A O 1
ATOM 670 N N . ASN A 1 85 ? 10.646 25.506 10.855 1.00 61.28 85 ASN A N 1
ATOM 671 C CA . ASN A 1 85 ? 10.689 26.855 11.406 1.00 61.28 85 ASN A CA 1
ATOM 672 C C . ASN A 1 85 ? 9.885 26.999 12.718 1.00 61.28 85 ASN A C 1
ATOM 674 O O . ASN A 1 85 ? 9.465 28.109 13.044 1.00 61.28 85 ASN A O 1
ATOM 678 N N . ALA A 1 86 ? 9.569 25.910 13.434 1.00 57.75 86 ALA A N 1
ATOM 679 C CA . ALA A 1 86 ? 9.056 26.045 14.801 1.00 57.75 86 ALA A CA 1
ATOM 680 C C . ALA A 1 86 ? 10.170 26.626 15.700 1.00 57.75 86 ALA A C 1
ATOM 682 O O . ALA A 1 86 ? 11.316 26.210 15.528 1.00 57.75 86 ALA A O 1
ATOM 683 N N . PRO A 1 87 ? 9.860 27.598 16.582 1.00 58.69 87 PRO A N 1
ATOM 684 C CA . PRO A 1 87 ? 10.856 28.248 17.434 1.00 58.69 87 PRO A CA 1
ATOM 685 C C . PRO A 1 87 ? 11.522 27.281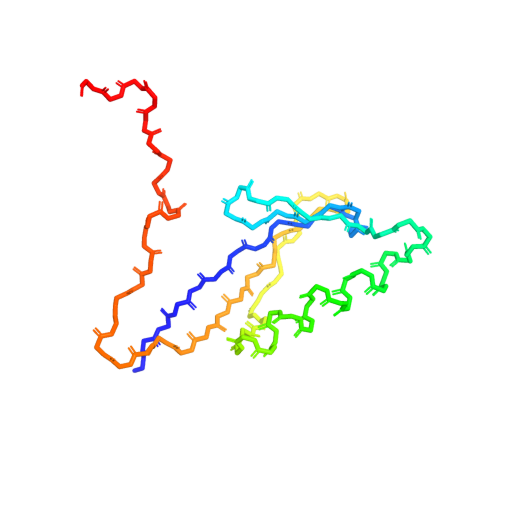 18.418 1.00 58.69 87 PRO A C 1
ATOM 687 O O . PRO A 1 87 ? 10.866 26.289 18.816 1.00 58.69 87 PRO A O 1
#

Foldseek 3Di:
DDKEKWKWKWALLQWIDTLNDIDGDDVPQDSVNSVCVVVVVCVVVVWDFDDWADDDVRIIMTMTMHDDDPPDDHPCVSVDDPPPPDD

Radius of gyration: 14.84 Å; Cα contacts (8 Å, |Δi|>4): 119; chains: 1; bounding box: 30×38×40 Å

Secondary structure (DSSP, 8-state):
--EEEEEEEEETTTEEEETTEEE-PPTT--HHHHHHHHHHHHHHTT-EEEEEEEEETTEEEEEEEEEPPTT-----GGG----TT--

Nearest PDB structures (foldseek):
  4zck-assembly1_A  TM=6.309E-01  e=1.217E+00  Escherichia coli K-12
  8d81-assembly1_B  TM=3.840E-01  e=6.339E+00  Homo sapiens
  6pug-assembly1_A  TM=3.921E-01  e=9.277E+00  Homo sapiens